Protein AF-A0A831JWB7-F1 (afdb_monomer_lite)

Structure (mmCIF, N/CA/C/O backbone):
data_AF-A0A831JWB7-F1
#
_entry.id   AF-A0A831JWB7-F1
#
loop_
_atom_site.group_PDB
_atom_site.id
_atom_site.type_symbol
_atom_site.label_atom_id
_atom_site.label_alt_id
_atom_site.label_comp_id
_atom_site.label_asym_id
_atom_site.label_entity_id
_atom_site.label_seq_id
_atom_site.pdbx_PDB_ins_code
_atom_site.Cartn_x
_atom_site.Cartn_y
_atom_site.Cartn_z
_atom_site.occupancy
_atom_site.B_iso_or_equiv
_atom_site.auth_seq_id
_atom_site.auth_comp_id
_atom_site.auth_asym_id
_atom_site.auth_atom_id
_atom_site.pdbx_PDB_model_num
ATOM 1 N N . MET A 1 1 ? 12.772 -5.342 4.837 1.00 86.44 1 MET A N 1
ATOM 2 C CA . MET A 1 1 ? 11.836 -5.577 5.966 1.00 86.44 1 MET A CA 1
ATOM 3 C C . MET A 1 1 ? 10.887 -6.708 5.600 1.00 86.44 1 MET A C 1
ATOM 5 O O . MET A 1 1 ? 10.498 -6.781 4.440 1.00 86.44 1 MET A O 1
ATOM 9 N N . GLU A 1 2 ? 10.521 -7.571 6.545 1.00 92.44 2 GLU A N 1
ATOM 10 C CA . GLU A 1 2 ? 9.574 -8.667 6.311 1.00 92.44 2 GLU A CA 1
ATOM 11 C C . GLU A 1 2 ? 8.482 -8.661 7.383 1.00 92.44 2 GLU A C 1
ATOM 13 O O . GLU A 1 2 ? 8.792 -8.668 8.572 1.00 92.44 2 GLU A O 1
ATOM 18 N N . VAL A 1 3 ? 7.219 -8.615 6.955 1.00 94.00 3 VAL A N 1
ATOM 19 C CA . VAL A 1 3 ? 6.038 -8.622 7.831 1.00 94.00 3 VAL A CA 1
ATOM 20 C C . VAL A 1 3 ? 5.015 -9.593 7.256 1.00 94.00 3 VAL A C 1
ATOM 22 O O . VAL A 1 3 ? 4.718 -9.543 6.062 1.00 94.00 3 VAL A O 1
ATOM 25 N N . ARG A 1 4 ? 4.487 -10.496 8.086 1.00 96.38 4 ARG A N 1
ATOM 26 C CA . ARG A 1 4 ? 3.523 -11.511 7.649 1.00 96.38 4 ARG A CA 1
ATOM 27 C C . ARG A 1 4 ? 2.416 -11.721 8.669 1.00 96.38 4 ARG A C 1
ATOM 29 O O . ARG A 1 4 ? 2.710 -11.699 9.863 1.00 96.38 4 ARG A O 1
ATOM 36 N N . ASN A 1 5 ? 1.192 -11.979 8.206 1.00 97.06 5 ASN A N 1
ATOM 37 C CA . ASN A 1 5 ? 0.050 -12.416 9.026 1.00 97.06 5 ASN A CA 1
ATOM 38 C C . ASN A 1 5 ? -0.101 -11.595 10.314 1.00 97.06 5 ASN A C 1
ATOM 40 O O . ASN A 1 5 ? -0.152 -12.136 11.417 1.00 97.06 5 ASN A O 1
ATOM 44 N N . SER A 1 6 ? -0.053 -10.274 10.166 1.00 96.62 6 SER A N 1
ATOM 45 C CA . SER A 1 6 ? 0.080 -9.328 11.274 1.00 96.62 6 SER A CA 1
ATOM 46 C C . SER A 1 6 ? -1.016 -8.276 11.215 1.00 96.62 6 SER A C 1
ATOM 48 O O . SER A 1 6 ? -1.529 -7.965 10.142 1.00 96.62 6 SER A O 1
ATOM 50 N N . SER A 1 7 ? -1.337 -7.691 12.367 1.00 97.12 7 SER A N 1
ATOM 51 C CA . SER A 1 7 ? -2.302 -6.600 12.459 1.00 97.12 7 SER A CA 1
ATOM 52 C C . SER A 1 7 ? -1.676 -5.364 13.094 1.00 97.12 7 SER A C 1
ATOM 54 O O . SER A 1 7 ? -0.981 -5.466 14.105 1.00 97.12 7 SER A O 1
ATOM 56 N N . ILE A 1 8 ? -1.919 -4.206 12.483 1.00 97.00 8 ILE A N 1
ATOM 57 C CA . ILE A 1 8 ? -1.455 -2.892 12.930 1.00 97.00 8 ILE A CA 1
ATOM 58 C C . ILE A 1 8 ? -2.695 -2.023 13.112 1.00 97.00 8 ILE A C 1
ATOM 60 O O . ILE A 1 8 ? -3.420 -1.783 12.147 1.00 97.00 8 ILE A O 1
ATOM 64 N N . LYS A 1 9 ? -2.954 -1.589 14.351 1.00 97.44 9 LYS A N 1
ATOM 65 C CA . LYS A 1 9 ? -4.209 -0.924 14.718 1.00 97.44 9 LYS A CA 1
ATOM 66 C C . LYS A 1 9 ? -3.991 0.329 15.552 1.00 97.44 9 LYS A C 1
ATOM 68 O O . LYS A 1 9 ? -3.115 0.319 16.414 1.00 97.44 9 LYS A O 1
ATOM 73 N N . PH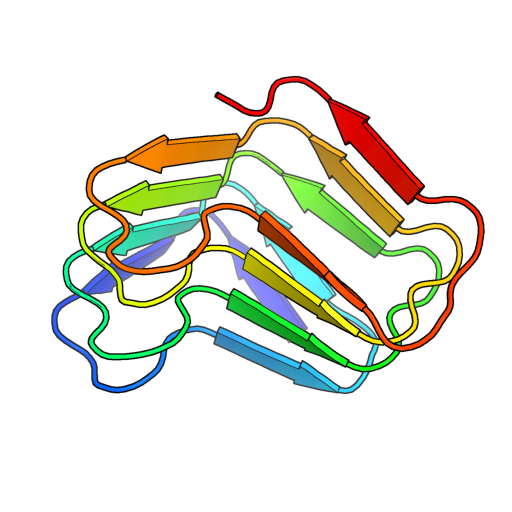E A 1 10 ? -4.834 1.344 15.359 1.00 95.75 10 PHE A N 1
ATOM 74 C CA . PHE A 1 10 ? -4.897 2.550 16.203 1.00 95.75 10 PHE A CA 1
ATOM 75 C C . PHE A 1 10 ? -3.555 3.289 16.325 1.00 95.75 10 PHE A C 1
ATOM 77 O O . PHE A 1 10 ? -3.169 3.751 17.401 1.00 95.75 10 PHE A O 1
ATOM 84 N N . VAL A 1 11 ? -2.826 3.379 15.213 1.00 96.44 11 VAL A N 1
ATOM 85 C CA . VAL A 1 11 ? -1.523 4.052 15.134 1.00 96.44 11 VAL A CA 1
ATOM 86 C C . VAL A 1 11 ? -1.595 5.287 14.246 1.00 96.44 11 VAL A C 1
ATOM 88 O O . VAL A 1 11 ? -2.453 5.405 13.374 1.00 96.44 11 VAL A O 1
ATOM 91 N N . GLU A 1 12 ? -0.661 6.213 14.446 1.00 96.19 12 GLU A N 1
ATOM 92 C CA . GLU A 1 12 ? -0.544 7.400 13.599 1.00 96.19 12 GLU A CA 1
ATOM 93 C C . GLU A 1 12 ? -0.125 7.030 12.165 1.00 96.19 12 GLU A C 1
ATOM 95 O O . GLU A 1 12 ? -0.785 7.422 11.206 1.00 96.19 12 GLU A O 1
ATOM 100 N N . LYS A 1 13 ? 0.932 6.219 12.018 1.00 95.19 13 LYS A N 1
ATOM 101 C CA . LYS A 1 13 ? 1.464 5.744 10.729 1.00 95.19 13 LYS A CA 1
ATOM 102 C C . LYS A 1 13 ? 1.576 4.224 10.735 1.00 95.19 13 LYS A C 1
ATOM 104 O O . LYS A 1 13 ? 1.933 3.643 11.760 1.00 95.19 13 LYS A O 1
ATOM 109 N N . GLY A 1 14 ? 1.295 3.593 9.598 1.00 96.81 14 GLY A N 1
ATOM 110 C CA . GLY A 1 14 ? 1.452 2.154 9.426 1.00 96.81 14 GLY A CA 1
ATOM 111 C C . GLY A 1 14 ? 2.893 1.753 9.095 1.00 96.81 14 GLY A C 1
ATOM 112 O O . GLY A 1 14 ? 3.848 2.216 9.720 1.00 96.81 14 GLY A O 1
ATOM 113 N N . LEU A 1 15 ? 3.072 0.860 8.120 1.00 96.75 15 LEU A N 1
ATOM 114 C CA . LEU A 1 15 ? 4.405 0.394 7.727 1.00 96.75 15 LEU A CA 1
ATOM 115 C C . LEU A 1 15 ? 5.069 1.355 6.744 1.00 96.75 15 LEU A C 1
ATOM 117 O O . LEU A 1 15 ? 4.455 1.789 5.774 1.00 96.75 15 LEU A O 1
ATOM 121 N N . LEU A 1 16 ? 6.364 1.596 6.942 1.00 95.88 16 LEU A N 1
ATOM 122 C CA . LEU A 1 16 ? 7.187 2.390 6.038 1.00 95.88 16 LEU A CA 1
ATOM 123 C C . LEU A 1 16 ? 8.436 1.611 5.619 1.00 95.88 16 LEU A C 1
ATOM 125 O O . LEU A 1 16 ? 9.122 1.016 6.451 1.00 95.88 16 LEU A O 1
ATOM 129 N N . SER A 1 17 ? 8.754 1.635 4.325 1.00 95.38 17 SER A N 1
ATOM 130 C CA . SER A 1 17 ? 9.961 1.019 3.772 1.00 95.38 17 SER A CA 1
ATOM 131 C C . SER A 1 17 ? 10.659 1.911 2.742 1.00 95.38 17 SER A C 1
ATOM 133 O O . SER A 1 17 ? 10.013 2.582 1.941 1.00 95.38 17 SER A O 1
ATOM 135 N N . GLN A 1 18 ? 11.995 1.886 2.756 1.00 91.75 18 GLN A N 1
ATOM 136 C CA . GLN A 1 18 ? 12.880 2.546 1.789 1.00 91.75 18 GLN A CA 1
ATOM 137 C C . GLN A 1 18 ? 13.482 1.483 0.851 1.00 91.75 18 GLN A C 1
ATOM 139 O O . GLN A 1 18 ? 14.634 1.082 1.006 1.00 91.75 18 GLN A O 1
ATOM 144 N N . GLY A 1 19 ? 12.672 0.960 -0.069 1.00 88.62 19 GLY A N 1
ATOM 145 C CA . GLY A 1 19 ? 13.081 -0.006 -1.090 1.00 88.62 19 GLY A CA 1
ATOM 146 C C . GLY A 1 19 ? 12.493 -1.397 -0.868 1.00 88.62 19 GLY A C 1
ATOM 147 O O . GLY A 1 19 ? 11.344 -1.665 -1.219 1.00 88.62 19 GLY A O 1
ATOM 148 N N . HIS A 1 20 ? 13.295 -2.319 -0.328 1.00 87.25 20 HIS A N 1
ATOM 149 C CA . HIS A 1 20 ? 12.921 -3.732 -0.239 1.00 87.25 20 HIS A CA 1
ATOM 150 C C . HIS A 1 20 ? 11.992 -4.043 0.939 1.00 87.25 20 HIS A C 1
ATOM 152 O O . HIS A 1 20 ? 12.367 -3.945 2.121 1.00 87.25 20 HIS A O 1
ATOM 158 N N . MET A 1 21 ? 10.817 -4.584 0.616 1.00 92.00 21 MET A N 1
ATOM 159 C CA . MET A 1 21 ? 9.973 -5.238 1.604 1.00 92.00 21 MET A CA 1
ATOM 160 C C . MET A 1 21 ? 9.247 -6.464 1.076 1.00 92.00 21 MET A C 1
ATOM 162 O O . MET A 1 21 ? 9.019 -6.613 -0.122 1.00 92.00 21 MET A O 1
ATOM 166 N N . ARG A 1 22 ? 8.835 -7.305 2.020 1.00 92.56 22 ARG A N 1
ATOM 167 C CA . ARG A 1 22 ? 7.822 -8.331 1.820 1.00 92.56 22 ARG A CA 1
ATOM 168 C C . ARG A 1 22 ? 6.728 -8.129 2.862 1.00 92.56 22 ARG A C 1
ATOM 170 O O . ARG A 1 22 ? 7.018 -8.176 4.057 1.00 92.56 22 ARG A O 1
ATOM 177 N N . ALA A 1 23 ? 5.509 -7.890 2.396 1.00 95.31 23 ALA A N 1
ATOM 178 C CA . ALA A 1 23 ? 4.311 -7.821 3.224 1.00 95.31 23 ALA A CA 1
ATOM 179 C C . ALA A 1 23 ? 3.265 -8.788 2.666 1.00 95.31 23 ALA A C 1
ATOM 181 O O . ALA A 1 23 ? 3.002 -8.777 1.462 1.00 95.31 23 ALA A O 1
ATOM 182 N N . GLU A 1 24 ? 2.739 -9.652 3.529 1.00 98.25 24 GLU A N 1
ATOM 183 C CA . GLU A 1 24 ? 1.822 -10.735 3.163 1.00 98.25 24 GLU A CA 1
ATOM 184 C C . GLU A 1 24 ? 0.809 -10.965 4.292 1.00 98.25 24 GLU A C 1
ATOM 186 O O . GLU A 1 24 ? 1.221 -11.187 5.432 1.00 98.25 24 GLU A O 1
ATOM 191 N N . GLY A 1 25 ? -0.494 -10.893 4.017 1.00 98.00 25 GLY A N 1
ATOM 192 C CA . GLY A 1 25 ? -1.521 -11.142 5.039 1.00 98.00 25 GLY A CA 1
ATOM 193 C C . GLY A 1 25 ? -1.549 -10.075 6.139 1.00 98.00 25 GLY A C 1
ATOM 194 O O . GLY A 1 25 ? -1.660 -10.408 7.318 1.00 98.00 25 GLY A O 1
ATOM 195 N N . VAL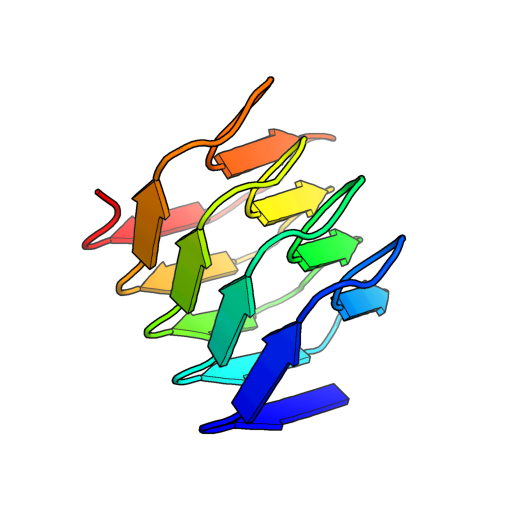 A 1 26 ? -1.336 -8.801 5.796 1.00 98.50 26 VAL A N 1
ATOM 196 C CA . VAL A 1 26 ? -1.259 -7.714 6.788 1.00 98.50 26 VAL A CA 1
ATOM 197 C C . VAL A 1 26 ? -2.562 -6.928 6.818 1.00 98.50 26 VAL A C 1
ATOM 199 O O . VAL A 1 26 ? -3.034 -6.470 5.779 1.00 98.50 26 VAL A O 1
ATOM 202 N N . THR A 1 27 ? -3.109 -6.731 8.016 1.00 98.56 27 THR A N 1
ATOM 203 C CA . THR A 1 27 ? -4.312 -5.922 8.244 1.00 98.56 27 THR A CA 1
ATOM 204 C C . THR A 1 27 ? -3.962 -4.613 8.938 1.00 98.56 27 THR A C 1
ATOM 206 O O . THR A 1 27 ? -3.418 -4.615 10.044 1.00 98.56 27 THR A O 1
ATOM 209 N N . PHE A 1 28 ? -4.328 -3.503 8.310 1.00 98.50 28 PHE A N 1
ATOM 210 C CA . PHE A 1 28 ? -4.254 -2.157 8.859 1.00 98.50 28 PHE A CA 1
ATOM 211 C C . PHE A 1 28 ? -5.655 -1.685 9.234 1.00 98.50 28 PHE A C 1
ATOM 213 O O . PHE A 1 28 ? -6.553 -1.732 8.398 1.00 98.50 28 PHE A O 1
ATOM 220 N N . GLU A 1 29 ? -5.834 -1.237 10.473 1.00 98.38 29 GLU A N 1
ATOM 221 C CA . GLU A 1 29 ? -7.130 -0.790 10.993 1.00 98.38 29 GLU A CA 1
ATOM 222 C C . GLU A 1 29 ? -6.974 0.543 11.732 1.00 98.38 29 GLU A C 1
ATOM 224 O O . GLU A 1 29 ? -6.139 0.658 12.631 1.00 98.38 29 GLU A O 1
ATOM 229 N N . GLU A 1 30 ? -7.766 1.550 11.370 1.00 97.75 30 GLU A N 1
ATOM 230 C CA . GLU A 1 30 ? -7.773 2.861 12.038 1.00 97.75 30 GLU A CA 1
ATOM 231 C C . GLU A 1 30 ? -6.371 3.509 12.095 1.00 97.75 30 GLU A C 1
ATOM 233 O O . GLU A 1 30 ? -5.898 3.956 13.146 1.00 97.75 30 GLU A O 1
ATOM 238 N N . VAL A 1 31 ? -5.673 3.529 10.950 1.00 97.88 31 VAL A N 1
ATOM 239 C CA . VAL A 1 31 ? -4.366 4.194 10.791 1.00 97.88 31 VAL A CA 1
ATOM 240 C C . VAL A 1 31 ? -4.584 5.650 10.391 1.00 97.88 31 VAL A C 1
ATOM 242 O O . VAL A 1 31 ? -5.147 5.928 9.336 1.00 97.88 31 VAL A O 1
ATOM 245 N N . GLN A 1 32 ? -4.127 6.606 11.203 1.00 97.31 32 GLN A N 1
ATOM 246 C CA . GLN A 1 32 ? -4.491 8.016 10.996 1.00 97.31 32 GLN A CA 1
ATOM 247 C C . GLN A 1 32 ? -3.951 8.602 9.682 1.00 97.31 32 GLN A C 1
ATOM 249 O O . GLN A 1 32 ? -4.623 9.431 9.065 1.00 97.31 32 GLN A O 1
ATOM 254 N N . GLU A 1 33 ? -2.767 8.170 9.246 1.00 96.88 33 GLU A N 1
ATOM 255 C CA . GLU A 1 33 ? -2.147 8.567 7.981 1.00 96.88 33 GLU A CA 1
ATOM 256 C C . GLU A 1 33 ? -2.188 7.438 6.928 1.00 96.88 33 GLU A C 1
ATOM 258 O O . GLU A 1 33 ? -3.264 7.013 6.496 1.00 96.88 33 GLU A O 1
ATOM 263 N N . ASP A 1 34 ? -1.016 6.989 6.472 1.00 98.00 34 ASP A N 1
ATOM 264 C CA . ASP A 1 34 ? -0.848 5.975 5.439 1.00 98.00 34 ASP A CA 1
ATOM 265 C C . ASP A 1 34 ? -0.725 4.599 6.094 1.00 98.00 34 ASP A C 1
ATOM 267 O O . ASP A 1 34 ? 0.077 4.409 7.017 1.00 98.00 34 ASP A O 1
ATOM 271 N N . ALA A 1 35 ? -1.490 3.624 5.603 1.00 98.06 35 ALA A N 1
ATOM 272 C CA . ALA A 1 35 ? -1.401 2.252 6.088 1.00 98.06 35 ALA A CA 1
ATOM 273 C C . ALA A 1 35 ? -0.073 1.599 5.669 1.00 98.06 35 ALA A C 1
ATOM 275 O O . ALA A 1 35 ? 0.621 0.998 6.488 1.00 98.06 35 ALA A O 1
ATOM 276 N N . LEU A 1 36 ? 0.329 1.756 4.408 1.00 97.88 36 LEU A N 1
ATOM 277 C CA . LEU A 1 36 ? 1.587 1.211 3.907 1.00 97.88 36 LEU A CA 1
ATOM 278 C C . LEU A 1 36 ? 2.257 2.179 2.937 1.00 97.88 36 LEU A C 1
ATOM 280 O O . LEU A 1 36 ? 1.682 2.488 1.900 1.00 97.88 36 LEU A O 1
ATOM 284 N N . THR A 1 37 ? 3.501 2.563 3.218 1.00 97.44 37 THR A N 1
ATOM 285 C CA . THR A 1 37 ? 4.303 3.425 2.342 1.00 97.44 37 THR A CA 1
ATOM 286 C C . THR A 1 37 ? 5.608 2.745 1.933 1.00 97.44 37 THR A C 1
ATOM 288 O O . THR A 1 37 ? 6.395 2.310 2.777 1.00 97.44 37 THR A O 1
ATOM 291 N N . ILE A 1 38 ? 5.866 2.676 0.625 1.00 97.19 38 ILE A N 1
ATOM 292 C CA . ILE A 1 38 ? 7.068 2.061 0.049 1.00 97.19 38 ILE A CA 1
ATOM 293 C C . ILE A 1 38 ? 7.727 3.032 -0.925 1.00 97.19 38 ILE A C 1
ATOM 295 O O . ILE A 1 38 ? 7.168 3.359 -1.972 1.00 97.19 38 ILE A O 1
ATOM 299 N N . TYR A 1 39 ? 8.940 3.465 -0.603 1.00 96.88 39 TYR A N 1
ATOM 300 C CA . TYR A 1 39 ? 9.731 4.339 -1.462 1.00 96.88 39 TYR A CA 1
ATOM 301 C C . TYR A 1 39 ? 10.699 3.535 -2.323 1.00 96.88 39 TYR A C 1
ATOM 303 O O . TYR A 1 39 ? 11.450 2.719 -1.802 1.00 96.88 39 TYR A O 1
ATOM 311 N N . SER A 1 40 ? 10.709 3.802 -3.626 1.00 96.31 40 SER A N 1
ATOM 312 C CA . SER A 1 40 ? 11.616 3.222 -4.621 1.00 96.31 40 SER A CA 1
ATOM 313 C C . SER A 1 40 ? 11.751 1.684 -4.558 1.00 96.31 40 SER A C 1
ATOM 315 O O . SER A 1 40 ? 12.877 1.183 -4.509 1.00 96.31 40 SER A O 1
ATOM 317 N N . PRO A 1 41 ? 10.656 0.894 -4.513 1.00 96.75 41 PRO A N 1
ATOM 318 C CA . PRO A 1 41 ? 10.784 -0.559 -4.495 1.00 96.75 41 PRO A CA 1
ATOM 319 C C . PRO A 1 41 ? 11.266 -1.117 -5.834 1.00 96.75 41 PRO A C 1
ATOM 321 O O . PRO A 1 41 ? 10.774 -0.719 -6.891 1.00 96.75 41 PRO A O 1
ATOM 324 N N . GLU A 1 42 ? 12.138 -2.125 -5.774 1.00 96.44 42 GLU A N 1
ATOM 325 C CA . GLU A 1 42 ? 12.597 -2.888 -6.937 1.00 96.44 42 GLU A CA 1
ATOM 326 C C . GLU A 1 42 ? 12.291 -4.382 -6.773 1.00 96.44 42 GLU A C 1
ATOM 328 O O . GLU A 1 42 ? 12.741 -5.010 -5.811 1.00 96.44 42 GLU A O 1
ATOM 333 N N . ASN A 1 43 ? 11.543 -4.956 -7.723 1.00 96.25 43 ASN A N 1
ATOM 334 C CA . ASN A 1 43 ? 11.135 -6.370 -7.741 1.00 96.25 43 ASN A CA 1
ATOM 335 C C . ASN A 1 43 ? 10.389 -6.802 -6.462 1.00 96.25 43 ASN A C 1
ATOM 337 O O . ASN A 1 43 ? 10.637 -7.871 -5.900 1.00 96.25 43 ASN A O 1
ATOM 341 N N . VAL A 1 44 ? 9.487 -5.946 -5.981 1.00 96.56 44 VAL A N 1
ATOM 342 C CA . VAL A 1 44 ? 8.728 -6.163 -4.743 1.00 96.56 44 VAL A CA 1
ATOM 343 C C . VAL A 1 44 ? 7.343 -6.709 -5.058 1.00 96.56 44 VAL A C 1
ATOM 345 O O . VAL A 1 44 ? 6.644 -6.199 -5.933 1.00 96.56 44 VAL A O 1
ATOM 348 N N . VAL A 1 45 ? 6.929 -7.714 -4.285 1.00 95.88 45 VAL A N 1
ATOM 349 C CA . VAL A 1 45 ? 5.559 -8.225 -4.294 1.00 95.88 45 VAL A CA 1
ATOM 350 C C . VAL A 1 45 ? 4.960 -8.090 -2.900 1.00 95.88 45 VAL A C 1
ATOM 352 O O . VAL A 1 45 ? 5.511 -8.610 -1.928 1.00 95.88 45 VAL A O 1
ATOM 355 N N . VAL A 1 46 ? 3.827 -7.403 -2.827 1.00 96.94 46 VAL A N 1
ATOM 356 C CA . VAL A 1 46 ? 2.992 -7.262 -1.634 1.00 96.94 46 VAL A CA 1
ATOM 357 C C . VAL A 1 46 ? 1.704 -8.041 -1.871 1.00 96.94 46 VAL A C 1
ATOM 359 O O . VAL A 1 46 ? 1.126 -7.938 -2.955 1.00 96.94 46 VAL A O 1
ATOM 362 N N . ARG A 1 47 ? 1.284 -8.851 -0.895 1.00 98.31 47 ARG A N 1
ATOM 363 C CA . ARG A 1 47 ? 0.127 -9.740 -1.044 1.00 98.31 47 ARG A CA 1
ATOM 364 C C . ARG A 1 47 ? -0.845 -9.672 0.116 1.00 98.31 47 ARG A C 1
ATOM 366 O O . ARG A 1 47 ? -0.429 -9.434 1.246 1.00 98.31 47 ARG A O 1
ATOM 373 N N . ASP A 1 48 ? -2.105 -9.955 -0.180 1.00 98.31 48 ASP A N 1
ATOM 374 C CA . ASP A 1 48 ? -3.173 -10.175 0.796 1.00 98.31 48 ASP A CA 1
ATOM 375 C C . ASP A 1 48 ? -3.204 -9.085 1.881 1.00 98.31 48 ASP A C 1
ATOM 377 O O . ASP A 1 48 ? -3.025 -9.345 3.072 1.00 98.31 48 ASP A O 1
ATOM 381 N N . ILE A 1 49 ? -3.344 -7.830 1.449 1.00 98.56 49 ILE A N 1
ATOM 382 C CA . ILE A 1 49 ? -3.382 -6.666 2.340 1.00 98.56 49 ILE A CA 1
ATOM 383 C C . ILE A 1 49 ? -4.821 -6.245 2.591 1.00 98.56 49 ILE A C 1
ATOM 385 O O . ILE A 1 49 ? -5.584 -6.039 1.654 1.00 98.56 49 ILE A O 1
ATOM 389 N N . THR A 1 50 ? -5.170 -6.026 3.851 1.00 98.62 50 THR A N 1
ATOM 390 C CA . THR A 1 50 ? -6.447 -5.418 4.226 1.00 98.62 50 THR A CA 1
ATOM 391 C C . THR A 1 50 ? -6.186 -4.049 4.835 1.00 98.62 50 THR A C 1
ATOM 393 O O . THR A 1 50 ? -5.356 -3.928 5.736 1.00 98.62 50 THR A O 1
ATOM 396 N N . VAL A 1 51 ? -6.885 -3.019 4.366 1.00 98.56 51 VAL A N 1
ATOM 397 C CA . VAL A 1 51 ? -6.876 -1.679 4.967 1.00 98.56 51 VAL A CA 1
ATOM 398 C C . VAL A 1 51 ? -8.308 -1.281 5.295 1.00 98.56 51 VAL A C 1
ATOM 400 O O . VAL A 1 51 ? -9.151 -1.278 4.404 1.00 98.56 51 VAL A O 1
ATOM 403 N N . ILE A 1 52 ? -8.562 -0.918 6.551 1.00 98.38 52 ILE A N 1
ATOM 404 C CA . ILE A 1 52 ? -9.863 -0.458 7.047 1.00 98.38 52 ILE A CA 1
ATOM 405 C C . ILE A 1 52 ? -9.636 0.841 7.817 1.00 98.38 52 ILE A C 1
ATOM 407 O O . ILE A 1 52 ? -8.897 0.855 8.799 1.00 98.38 52 ILE A O 1
ATOM 411 N N . GLY A 1 53 ? -10.246 1.936 7.373 1.00 95.62 53 GLY A N 1
ATOM 412 C CA . GLY A 1 53 ? -10.200 3.200 8.107 1.00 95.62 53 GLY A CA 1
ATOM 413 C C . GLY A 1 53 ? -8.797 3.809 8.138 1.00 95.62 53 GLY A C 1
ATOM 414 O O . GLY A 1 53 ? -8.114 3.790 9.159 1.00 95.62 53 GLY A O 1
ATOM 415 N N . SER A 1 54 ? -8.338 4.382 7.025 1.00 97.12 54 SER A N 1
ATOM 416 C CA . SER A 1 54 ? -7.100 5.174 7.021 1.00 97.12 54 SER A CA 1
ATOM 417 C C . SER A 1 54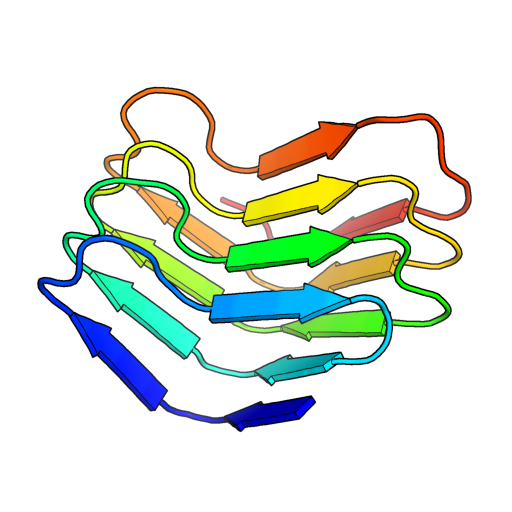 ? -7.223 6.462 6.221 1.00 97.12 54 SER A C 1
ATOM 419 O O . SER A 1 54 ? -8.197 6.666 5.493 1.00 97.12 54 SER A O 1
ATOM 421 N N . ARG A 1 55 ? -6.260 7.387 6.340 1.00 97.00 55 ARG A N 1
ATOM 422 C CA . ARG A 1 55 ? -6.243 8.522 5.406 1.00 97.00 55 ARG A CA 1
ATOM 423 C C . ARG A 1 55 ? -5.946 8.010 4.002 1.00 97.00 55 ARG A C 1
ATOM 425 O O . ARG A 1 55 ? -6.734 8.259 3.093 1.00 97.00 55 ARG A O 1
ATOM 432 N N . ARG A 1 56 ? -4.839 7.283 3.834 1.00 97.88 56 ARG A N 1
ATOM 433 C CA . ARG A 1 56 ? -4.488 6.604 2.580 1.00 97.88 56 ARG A CA 1
ATOM 434 C C . ARG A 1 56 ? -4.175 5.140 2.841 1.00 97.88 56 ARG A C 1
ATOM 436 O O . ARG A 1 56 ? -3.645 4.793 3.897 1.00 97.88 56 ARG A O 1
ATOM 443 N N . GLY A 1 57 ? -4.499 4.277 1.886 1.00 98.19 57 GLY A N 1
ATOM 444 C CA . GLY A 1 57 ? -4.1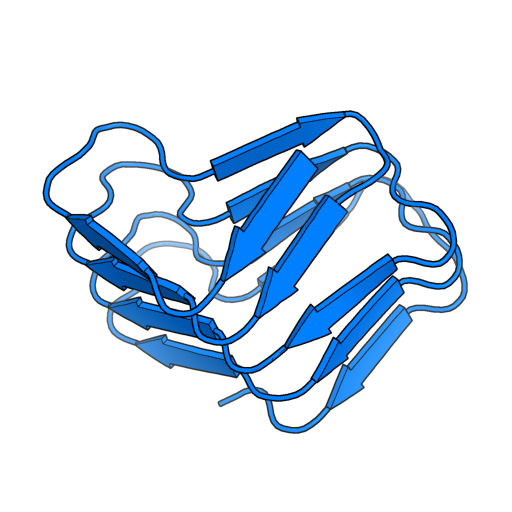97 2.854 1.992 1.00 98.19 57 GLY A CA 1
ATOM 445 C C . GLY A 1 57 ? -2.728 2.579 1.696 1.00 98.19 57 GLY A C 1
ATOM 446 O O . GLY A 1 57 ? -1.874 2.664 2.576 1.00 98.19 57 GLY A O 1
ATOM 447 N N . ILE A 1 58 ? -2.428 2.246 0.446 1.00 98.00 58 ILE A N 1
ATOM 448 C CA . ILE A 1 58 ? -1.094 1.833 0.013 1.00 98.00 58 ILE A CA 1
ATOM 449 C C . ILE A 1 58 ? -0.488 2.920 -0.870 1.00 98.00 58 ILE A C 1
ATOM 451 O O . ILE A 1 58 ? -1.005 3.222 -1.942 1.00 98.00 58 ILE A O 1
ATOM 455 N N . VAL A 1 59 ? 0.636 3.483 -0.445 1.00 97.69 59 VAL A N 1
ATOM 456 C CA . VAL A 1 59 ? 1.404 4.487 -1.176 1.00 97.69 59 VAL A CA 1
ATOM 457 C C . VAL A 1 59 ? 2.714 3.866 -1.651 1.00 97.69 59 VAL A C 1
ATOM 459 O O . VAL A 1 59 ? 3.528 3.399 -0.857 1.00 97.69 59 VAL A O 1
ATOM 462 N N . VAL A 1 60 ? 2.940 3.873 -2.961 1.00 97.56 60 VAL A N 1
ATOM 463 C CA . VAL A 1 60 ? 4.170 3.376 -3.578 1.00 97.56 60 VAL A CA 1
ATOM 464 C C . VAL A 1 60 ? 4.763 4.457 -4.463 1.00 97.56 60 VAL A C 1
ATOM 466 O O . VAL A 1 60 ? 4.187 4.845 -5.481 1.00 97.56 60 VAL A O 1
ATOM 469 N N . GLU A 1 61 ? 5.944 4.931 -4.094 1.00 97.56 61 GLU A N 1
ATOM 470 C CA . GLU A 1 61 ? 6.660 5.941 -4.861 1.00 97.56 61 GLU A CA 1
ATOM 471 C C . GLU A 1 61 ? 7.780 5.313 -5.677 1.00 97.56 61 GLU A C 1
ATOM 473 O O . GLU A 1 61 ? 8.550 4.506 -5.167 1.00 97.56 61 GLU A O 1
ATOM 478 N N . ARG A 1 62 ? 7.917 5.732 -6.934 1.00 97.06 62 ARG A N 1
ATOM 479 C CA . ARG A 1 62 ? 8.999 5.331 -7.842 1.00 97.06 62 ARG A CA 1
ATOM 480 C C . ARG A 1 62 ? 9.225 3.815 -7.990 1.00 97.06 62 ARG A C 1
ATOM 482 O O . ARG A 1 62 ? 10.369 3.368 -7.906 1.00 97.06 62 ARG A O 1
ATOM 489 N N . PRO A 1 63 ? 8.180 2.995 -8.217 1.00 97.25 63 PRO A N 1
ATOM 490 C CA . PRO A 1 63 ? 8.354 1.548 -8.307 1.00 97.25 63 PRO A CA 1
ATOM 491 C C . PRO A 1 63 ? 9.060 1.086 -9.588 1.00 97.25 63 PRO A C 1
ATOM 493 O O . PRO A 1 63 ? 8.829 1.617 -10.679 1.00 97.25 63 PRO A O 1
ATOM 496 N N . ILE A 1 64 ? 9.830 0.004 -9.466 1.00 97.12 64 ILE A N 1
ATOM 497 C CA . ILE A 1 64 ? 10.349 -0.801 -10.574 1.00 97.12 64 ILE A CA 1
ATOM 498 C C . ILE A 1 64 ? 9.943 -2.260 -10.342 1.00 97.12 64 ILE A C 1
ATOM 500 O O . ILE A 1 64 ? 10.375 -2.880 -9.374 1.00 97.12 64 ILE A O 1
ATOM 504 N N . ASN A 1 65 ? 9.147 -2.834 -11.246 1.00 96.75 65 ASN A N 1
ATOM 505 C CA . ASN A 1 65 ? 8.666 -4.220 -11.143 1.00 96.75 65 ASN A CA 1
ATOM 506 C C . ASN A 1 65 ? 7.946 -4.489 -9.806 1.00 96.75 65 ASN A C 1
ATOM 508 O O . ASN A 1 65 ? 8.280 -5.423 -9.077 1.00 96.75 65 ASN A O 1
ATOM 512 N N . PHE A 1 66 ? 6.981 -3.635 -9.466 1.00 97.31 66 PHE A N 1
ATOM 513 C CA . PHE A 1 66 ? 6.168 -3.767 -8.260 1.00 97.31 66 PHE A CA 1
ATOM 514 C C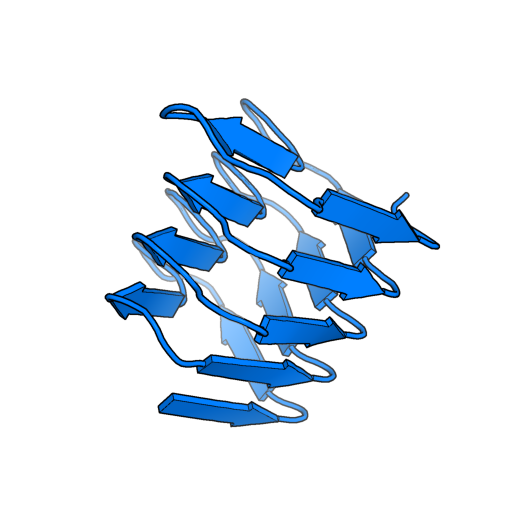 . PHE A 1 66 ? 4.871 -4.520 -8.559 1.00 97.31 66 PHE A C 1
ATOM 516 O O . PHE A 1 66 ? 4.184 -4.223 -9.537 1.00 97.31 66 PHE A O 1
ATOM 523 N N . THR A 1 67 ? 4.509 -5.464 -7.695 1.00 97.19 67 THR A N 1
ATOM 524 C CA . THR A 1 67 ? 3.217 -6.153 -7.750 1.00 97.19 67 THR A CA 1
ATOM 525 C C . THR A 1 67 ? 2.470 -6.010 -6.431 1.00 97.19 67 THR A C 1
ATOM 527 O O . THR A 1 67 ? 3.013 -6.334 -5.376 1.00 97.19 67 THR A O 1
ATOM 530 N N . LEU A 1 68 ? 1.209 -5.593 -6.507 1.00 97.56 68 LEU A N 1
ATOM 531 C CA . LEU A 1 68 ? 0.230 -5.740 -5.434 1.00 97.56 68 LEU A CA 1
ATOM 532 C C . LEU A 1 68 ? -0.772 -6.820 -5.855 1.00 97.56 68 LEU A C 1
ATOM 534 O O . LEU A 1 68 ? -1.454 -6.648 -6.866 1.00 97.56 68 LEU A O 1
ATOM 538 N N . ASP A 1 69 ? -0.832 -7.931 -5.121 1.00 98.31 69 ASP A N 1
ATOM 539 C CA . ASP A 1 69 ? -1.699 -9.077 -5.433 1.00 98.31 69 ASP A CA 1
ATOM 540 C C . ASP A 1 69 ? -2.599 -9.426 -4.244 1.00 98.31 69 ASP A C 1
ATOM 542 O O . ASP A 1 69 ? -2.132 -9.978 -3.253 1.00 98.31 69 ASP A O 1
ATOM 546 N N . GLY A 1 70 ? -3.885 -9.098 -4.350 1.00 97.69 70 GLY A N 1
ATOM 547 C CA . GLY A 1 70 ? -4.853 -9.259 -3.269 1.00 97.69 70 GLY A CA 1
ATOM 548 C C . GLY A 1 70 ? -4.794 -8.082 -2.304 1.00 97.69 70 GLY A C 1
ATOM 549 O O . GLY A 1 70 ? -3.972 -8.058 -1.391 1.00 97.69 70 GLY A O 1
ATOM 550 N N . ALA A 1 71 ? -5.666 -7.097 -2.500 1.00 98.19 71 ALA A N 1
ATOM 551 C CA . ALA A 1 71 ? -5.872 -6.048 -1.511 1.00 98.19 71 ALA A CA 1
ATOM 552 C C . ALA A 1 71 ? -7.361 -5.738 -1.351 1.00 98.19 71 ALA A C 1
ATOM 554 O O . ALA A 1 71 ? -8.069 -5.624 -2.348 1.00 98.19 71 ALA A O 1
ATOM 555 N N . ASP A 1 72 ? -7.808 -5.607 -0.109 1.00 98.44 72 ASP A N 1
ATOM 556 C CA . ASP A 1 72 ? -9.162 -5.187 0.253 1.00 98.44 72 ASP A CA 1
ATOM 557 C C . ASP A 1 72 ? -9.053 -3.870 1.021 1.00 98.44 72 ASP A C 1
ATOM 559 O O . ASP A 1 72 ? -8.489 -3.836 2.121 1.00 98.44 72 ASP A O 1
ATOM 563 N N . ILE A 1 73 ? -9.471 -2.770 0.393 1.00 98.31 73 ILE A N 1
ATOM 564 C CA . ILE A 1 73 ? -9.259 -1.420 0.914 1.00 98.31 73 ILE A CA 1
ATOM 565 C C . ILE A 1 73 ? -10.606 -0.728 1.076 1.00 98.31 73 ILE A C 1
ATOM 567 O O . ILE A 1 73 ? -11.251 -0.332 0.108 1.00 98.31 73 ILE A O 1
ATOM 571 N N . SER A 1 74 ? -11.001 -0.509 2.324 1.00 98.19 74 SER A N 1
ATOM 572 C CA . SER A 1 74 ? -12.273 0.106 2.678 1.00 98.19 74 SER A CA 1
ATOM 573 C C . SER A 1 74 ? -12.085 1.280 3.636 1.00 98.19 74 SER A C 1
ATOM 575 O O . SER A 1 74 ? -11.072 1.417 4.324 1.00 98.19 74 SER A O 1
ATOM 577 N N . GLU A 1 75 ? -13.070 2.181 3.639 1.00 97.50 75 GLU A N 1
ATOM 578 C CA . GLU A 1 7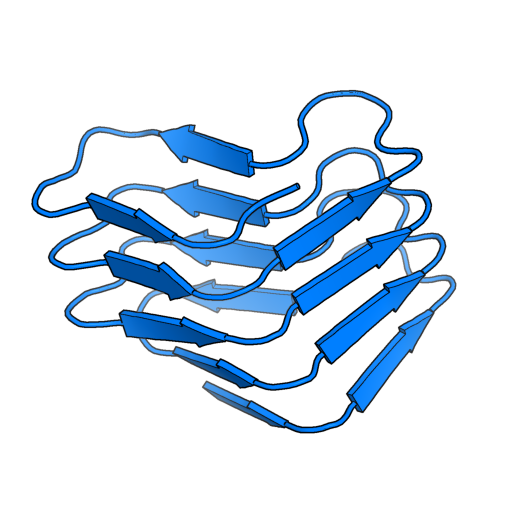5 ? -13.158 3.299 4.592 1.00 97.50 75 GLU A CA 1
ATOM 579 C C . GLU A 1 75 ? -11.934 4.244 4.585 1.00 97.50 75 GLU A C 1
ATOM 581 O O . GLU A 1 75 ? -11.650 4.949 5.554 1.00 97.50 75 GLU A O 1
ATOM 586 N N . VAL A 1 76 ? -11.214 4.301 3.461 1.00 97.00 76 VAL A N 1
ATOM 587 C CA . VAL A 1 76 ? -10.125 5.259 3.240 1.00 97.00 76 VAL A CA 1
ATOM 588 C C . VAL A 1 76 ? -10.664 6.659 2.940 1.00 97.00 76 VAL A C 1
ATOM 590 O O . VAL A 1 76 ? -11.615 6.819 2.177 1.00 97.00 76 VAL A O 1
ATOM 593 N N . LYS A 1 77 ? -10.047 7.691 3.526 1.00 96.56 77 LYS A N 1
ATOM 594 C CA . LYS A 1 77 ? -10.533 9.084 3.433 1.00 96.56 77 LYS A CA 1
ATOM 595 C C . LYS A 1 77 ? -10.071 9.823 2.177 1.00 96.56 77 LYS A C 1
ATOM 597 O O . LYS A 1 77 ? -10.753 10.744 1.742 1.00 96.56 77 LYS A O 1
ATOM 602 N N . ASP A 1 78 ? -8.900 9.476 1.649 1.00 96.94 78 ASP A N 1
ATOM 603 C CA . ASP A 1 78 ? -8.240 10.199 0.554 1.00 96.94 78 ASP A CA 1
ATOM 604 C C . ASP A 1 78 ? -8.033 9.283 -0.659 1.00 96.94 78 ASP A C 1
ATOM 606 O O . ASP A 1 78 ? -8.723 9.415 -1.669 1.00 96.94 78 ASP A O 1
ATOM 610 N N . VAL A 1 79 ? -7.140 8.290 -0.556 1.00 96.88 79 VAL A N 1
ATOM 611 C CA . VAL A 1 79 ? -6.843 7.389 -1.679 1.00 96.88 79 VAL A CA 1
ATOM 612 C C . VAL A 1 79 ? -6.577 5.962 -1.207 1.00 96.88 79 VAL A C 1
ATOM 614 O O . VAL A 1 79 ? -5.864 5.741 -0.228 1.00 96.88 79 VAL A O 1
ATOM 617 N N . GLY A 1 80 ? -7.135 4.977 -1.915 1.00 97.31 80 GLY A N 1
ATOM 618 C CA . GLY A 1 80 ? -6.925 3.563 -1.596 1.00 97.31 80 GLY A CA 1
ATOM 619 C C . GLY A 1 80 ? -5.520 3.094 -1.961 1.00 97.31 80 GLY A C 1
ATOM 620 O O . GLY A 1 80 ? -4.755 2.686 -1.093 1.00 97.31 80 GLY A O 1
ATOM 621 N N . VAL A 1 81 ? -5.147 3.218 -3.236 1.00 97.56 81 VAL A N 1
ATOM 622 C CA . VAL A 1 81 ? -3.792 2.923 -3.725 1.00 97.56 81 VAL A CA 1
ATOM 623 C C . VAL A 1 81 ? -3.260 4.123 -4.499 1.00 97.56 81 VAL A C 1
ATOM 625 O O . VAL A 1 81 ? -3.893 4.583 -5.447 1.00 97.56 81 VAL A O 1
ATOM 628 N N . LEU A 1 82 ? -2.080 4.609 -4.122 1.00 97.06 82 LEU A N 1
ATOM 629 C CA . LEU A 1 82 ? -1.362 5.675 -4.809 1.00 97.06 82 LEU A CA 1
ATOM 630 C C . LEU A 1 82 ? -0.041 5.149 -5.352 1.00 97.06 82 LEU A C 1
ATOM 632 O O . LEU A 1 82 ? 0.846 4.785 -4.586 1.00 97.06 82 LEU A O 1
ATOM 636 N N . ILE A 1 83 ? 0.110 5.187 -6.674 1.00 96.31 83 ILE A N 1
ATOM 637 C CA . ILE A 1 83 ? 1.385 4.950 -7.352 1.00 96.31 83 ILE A CA 1
ATOM 638 C C . ILE A 1 83 ? 1.877 6.287 -7.907 1.00 96.31 83 ILE A C 1
ATOM 640 O O . ILE A 1 83 ? 1.187 6.898 -8.722 1.00 96.31 83 ILE A O 1
ATOM 644 N N . SER A 1 84 ? 3.042 6.769 -7.472 1.00 95.56 84 SER A N 1
ATOM 645 C CA . SER A 1 84 ? 3.508 8.120 -7.823 1.00 95.56 84 SER A CA 1
ATOM 646 C C . SER A 1 84 ? 5.017 8.208 -8.089 1.00 95.56 84 SER A C 1
ATOM 648 O O . SER A 1 84 ? 5.754 7.228 -7.982 1.00 95.56 84 SER A O 1
ATOM 650 N N . GLY A 1 85 ? 5.484 9.394 -8.499 1.00 89.00 85 GLY A N 1
ATOM 651 C CA . GLY A 1 85 ? 6.909 9.701 -8.675 1.00 89.00 85 GLY A CA 1
ATOM 652 C C . GLY A 1 85 ? 7.559 9.161 -9.955 1.00 89.00 85 GLY A C 1
ATOM 653 O O . GLY A 1 85 ? 8.754 9.361 -10.138 1.00 89.00 85 GLY A O 1
ATOM 654 N N . GLY A 1 86 ? 6.787 8.526 -10.843 1.00 83.19 86 GLY A N 1
ATOM 655 C CA . GLY A 1 86 ? 7.284 7.875 -12.059 1.00 83.19 86 GLY A CA 1
ATOM 656 C C . GLY A 1 86 ? 7.870 6.495 -11.759 1.00 83.19 86 GLY A C 1
ATOM 657 O O . GLY A 1 86 ? 8.705 6.353 -10.884 1.00 83.19 86 GLY A O 1
ATOM 658 N N . GLY A 1 87 ? 7.431 5.460 -12.469 1.00 85.69 87 GLY A N 1
ATOM 659 C CA . GLY A 1 87 ? 7.848 4.077 -12.228 1.00 85.69 87 GLY A CA 1
ATOM 660 C C . GLY A 1 87 ? 7.585 3.201 -13.447 1.00 85.69 87 GLY A C 1
ATOM 661 O O . GLY A 1 87 ? 6.942 3.640 -14.402 1.00 85.69 87 GLY A O 1
ATOM 662 N N . ARG A 1 88 ? 8.089 1.965 -13.439 1.00 94.75 88 ARG A N 1
ATOM 663 C CA . ARG A 1 88 ? 7.916 1.011 -14.547 1.00 94.75 88 ARG A CA 1
ATOM 664 C C . ARG A 1 88 ? 7.584 -0.384 -14.039 1.00 94.75 88 ARG A C 1
ATOM 666 O O . ARG A 1 88 ? 8.112 -0.812 -13.020 1.00 94.75 88 ARG A O 1
ATOM 673 N N . GLY A 1 89 ? 6.751 -1.106 -14.783 1.00 95.69 89 GLY A N 1
ATOM 674 C CA . GLY A 1 89 ? 6.373 -2.475 -14.432 1.00 95.69 89 GLY A CA 1
ATOM 675 C C . GLY A 1 89 ? 5.573 -2.528 -13.132 1.00 95.69 89 GLY A C 1
ATOM 676 O O . GLY A 1 89 ? 6.044 -3.067 -12.141 1.00 95.69 89 GLY A O 1
ATOM 677 N N . VAL A 1 90 ? 4.380 -1.935 -13.122 1.00 97.19 90 VAL A N 1
ATOM 678 C CA . VAL A 1 90 ? 3.459 -2.023 -11.982 1.00 97.19 90 VAL A CA 1
ATOM 679 C C . VAL A 1 90 ? 2.314 -2.954 -12.349 1.00 97.19 90 VAL A C 1
ATOM 681 O O . VAL A 1 90 ? 1.657 -2.745 -13.368 1.00 97.19 90 VAL A O 1
ATOM 684 N N . LEU A 1 91 ? 2.074 -3.965 -11.516 1.00 97.00 91 LEU A N 1
ATOM 685 C CA . LEU A 1 91 ? 0.937 -4.871 -11.631 1.00 97.00 91 LEU A CA 1
ATOM 686 C C . LEU A 1 91 ? 0.068 -4.763 -10.378 1.00 97.00 91 LEU A C 1
ATOM 688 O O . LEU A 1 91 ? 0.532 -5.028 -9.272 1.00 97.00 91 LEU A O 1
ATOM 692 N N . LEU A 1 92 ? -1.201 -4.408 -10.561 1.00 96.62 92 LEU A N 1
ATOM 693 C CA . LEU A 1 92 ? -2.214 -4.449 -9.510 1.00 96.62 92 LEU A CA 1
ATOM 694 C C . LEU A 1 92 ? -3.211 -5.550 -9.870 1.00 96.62 92 LEU A C 1
ATOM 696 O O . LEU A 1 92 ? -3.838 -5.500 -10.929 1.00 96.62 92 LEU A O 1
ATOM 700 N N . LYS A 1 93 ? -3.332 -6.564 -9.016 1.00 97.19 93 LYS A N 1
ATOM 701 C CA . LYS A 1 93 ? -4.189 -7.732 -9.229 1.00 97.19 93 LYS A CA 1
ATOM 702 C C . LYS A 1 93 ? -5.022 -7.980 -7.981 1.00 97.19 93 LYS A C 1
ATOM 704 O O . LYS A 1 93 ? -4.506 -7.942 -6.874 1.00 97.19 93 LYS A O 1
ATOM 709 N N . GLY A 1 94 ? -6.317 -8.237 -8.165 1.00 96.50 94 GLY A N 1
ATOM 710 C CA . GLY A 1 94 ? -7.210 -8.556 -7.047 1.00 96.50 94 GLY A CA 1
ATOM 711 C C . GLY A 1 94 ? -7.317 -7.442 -6.000 1.00 96.50 94 GLY A C 1
ATOM 712 O O . GLY A 1 94 ? -7.429 -7.750 -4.821 1.00 96.50 94 GLY A O 1
ATOM 713 N N . VAL A 1 95 ? -7.245 -6.177 -6.424 1.00 97.06 95 VAL A N 1
ATOM 714 C CA . VAL A 1 95 ? -7.462 -5.004 -5.563 1.00 97.06 95 VAL A CA 1
ATOM 715 C C . VAL A 1 95 ? -8.944 -4.630 -5.619 1.00 97.06 95 VAL A C 1
ATOM 717 O O . VAL A 1 95 ? -9.496 -4.551 -6.721 1.00 97.06 95 VAL A O 1
ATOM 720 N N . ARG A 1 96 ? -9.577 -4.450 -4.460 1.00 92.19 96 ARG A N 1
ATOM 721 C CA . ARG A 1 96 ? -10.991 -4.092 -4.300 1.00 92.19 96 ARG A CA 1
ATOM 722 C C . ARG A 1 96 ? -11.144 -2.895 -3.379 1.00 92.19 96 ARG A C 1
ATOM 724 O O . ARG A 1 96 ? -10.337 -2.796 -2.426 1.00 92.19 96 ARG A O 1
#

Sequence (96 aa):
MEVRNSSIKFVEKGLLSQGHMRAEGVTFEEVQEDALTIYSPENVVVRDITVIGSRRGIVVERPINFTLDGADISEVKDVGVLISGGGRGVLLKGVR

pLDDT: mean 96.23, std 2.89, range [83.19, 98.62]

Foldseek 3Di:
DEDELEEDEDEQEAEEEEEDYEAENYEYYQHAEENEEYEAYELYEYEAYEYYHYQEYYEYEAYEQYEYAHYEYPNHNHYHYHYYNDYDNYYYYNHD

Secondary structure (DSSP, 8-state):
-EEEEEEEES-SS-EEEES--EEEEEEEEEEEEEEEEEES-BS-EEEEEEEEEEEEEEEEES-EEEEEEEEEEES-SSEEEEEES--EEEEEEEE-

Radius of gyration: 11.76 Å; chains: 1; bounding box: 26×23×31 Å